Protein AF-A0A836W6U6-F1 (afdb_monomer_lite)

Structure (mmCIF, N/CA/C/O backbone):
data_AF-A0A836W6U6-F1
#
_entry.id   AF-A0A836W6U6-F1
#
loop_
_atom_site.group_PDB
_atom_site.id
_atom_site.type_symbol
_atom_site.label_atom_id
_atom_site.label_alt_id
_atom_site.label_comp_id
_atom_site.label_asym_id
_atom_site.label_entity_id
_atom_site.label_seq_id
_atom_site.pdbx_PDB_ins_code
_atom_site.Cartn_x
_atom_site.Cartn_y
_atom_site.Cartn_z
_atom_site.occupancy
_atom_site.B_iso_or_equiv
_atom_site.auth_seq_id
_atom_site.auth_comp_id
_atom_site.auth_asym_id
_atom_site.auth_atom_id
_atom_site.pdbx_PDB_model_num
ATOM 1 N N . MET A 1 1 ? 6.857 -4.331 -10.963 1.00 86.25 1 MET A N 1
ATOM 2 C CA . MET A 1 1 ? 5.774 -4.452 -9.978 1.00 86.25 1 MET A CA 1
ATOM 3 C C . MET A 1 1 ? 5.001 -5.686 -10.351 1.00 86.25 1 MET A C 1
ATOM 5 O O . MET A 1 1 ? 4.477 -5.759 -11.457 1.00 86.25 1 MET A O 1
ATOM 9 N N . MET A 1 2 ? 4.955 -6.6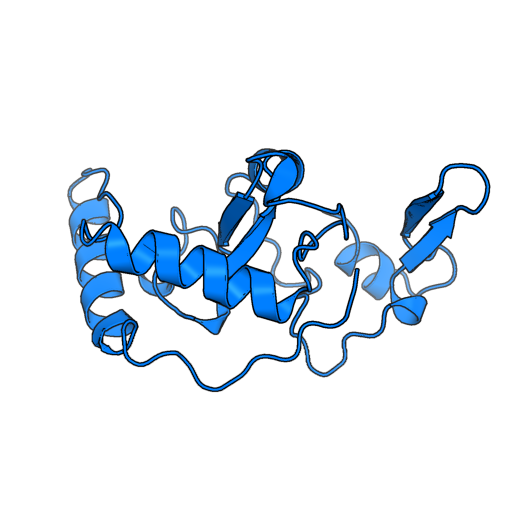65 -9.464 1.00 88.69 2 MET A N 1
ATOM 10 C 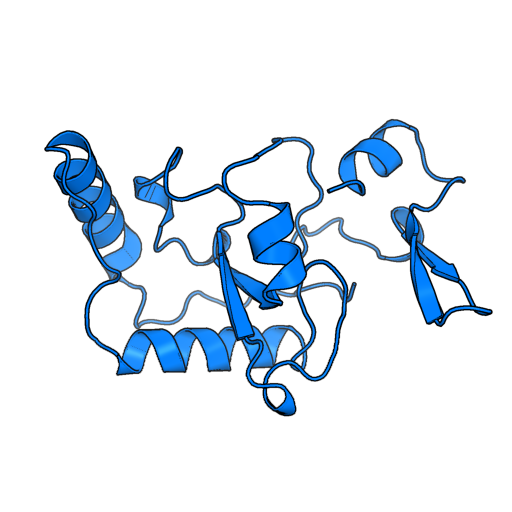CA . MET A 1 2 ? 4.103 -7.823 -9.690 1.00 88.69 2 MET A CA 1
ATOM 11 C C . MET A 1 2 ? 2.618 -7.462 -9.593 1.00 88.69 2 MET A C 1
ATOM 13 O O . MET A 1 2 ? 2.218 -6.567 -8.844 1.00 88.69 2 MET A O 1
ATOM 17 N N . LYS A 1 3 ? 1.788 -8.204 -10.327 1.00 90.00 3 LYS A N 1
ATOM 18 C CA . LYS A 1 3 ? 0.333 -8.118 -10.206 1.00 90.00 3 LYS A CA 1
ATOM 19 C C . LYS A 1 3 ? -0.108 -8.646 -8.841 1.00 90.00 3 LYS A C 1
ATOM 21 O O . LYS A 1 3 ? 0.175 -9.795 -8.506 1.00 90.00 3 LYS A O 1
ATOM 26 N N . LEU A 1 4 ? -0.845 -7.841 -8.076 1.00 92.81 4 LEU A N 1
ATOM 27 C CA . LEU A 1 4 ? -1.358 -8.241 -6.765 1.00 92.81 4 LEU A CA 1
ATOM 28 C C . LEU A 1 4 ? -2.761 -8.839 -6.909 1.00 92.81 4 LEU A C 1
ATOM 30 O O . LEU A 1 4 ? -3.740 -8.123 -7.110 1.00 92.81 4 LEU A O 1
ATOM 34 N N . THR A 1 5 ? -2.884 -10.154 -6.735 1.00 91.94 5 THR A N 1
ATOM 35 C CA . THR A 1 5 ? -4.201 -10.807 -6.665 1.00 91.94 5 THR A CA 1
ATOM 36 C C . THR A 1 5 ? -4.717 -10.778 -5.234 1.00 91.94 5 THR A C 1
ATOM 38 O O . THR A 1 5 ? -4.090 -11.313 -4.319 1.00 91.94 5 THR A O 1
ATOM 41 N N . ARG A 1 6 ? -5.863 -10.128 -5.015 1.00 93.19 6 ARG A N 1
ATOM 42 C CA . ARG A 1 6 ? -6.373 -9.898 -3.662 1.00 93.19 6 ARG A CA 1
ATOM 43 C C . ARG A 1 6 ? -7.349 -11.002 -3.228 1.00 93.19 6 ARG A C 1
ATOM 45 O O . ARG A 1 6 ? -8.378 -11.178 -3.875 1.00 93.19 6 ARG A O 1
ATOM 52 N N . PRO A 1 7 ? -7.098 -11.700 -2.105 1.00 95.00 7 PRO A N 1
ATOM 53 C CA . PRO A 1 7 ? -8.039 -12.674 -1.567 1.00 95.00 7 PRO A CA 1
ATOM 54 C C . PRO A 1 7 ? -9.186 -11.988 -0.816 1.00 95.00 7 PRO A C 1
ATOM 56 O O . PRO A 1 7 ? -9.181 -10.769 -0.577 1.00 95.00 7 PRO A O 1
ATOM 59 N N . LYS A 1 8 ? -10.144 -12.804 -0.356 1.00 95.94 8 LYS A N 1
ATOM 60 C CA . LYS A 1 8 ? -11.182 -12.367 0.583 1.00 95.94 8 LYS A CA 1
ATOM 61 C C . LYS A 1 8 ? -10.536 -11.656 1.774 1.00 95.94 8 LYS A C 1
ATOM 63 O O . LYS A 1 8 ? -9.512 -12.083 2.304 1.00 95.94 8 LYS A O 1
ATOM 68 N N . ARG A 1 9 ? -11.161 -10.556 2.197 1.00 95.25 9 ARG A N 1
ATOM 69 C CA . ARG A 1 9 ? -10.727 -9.783 3.361 1.00 95.25 9 ARG A CA 1
ATOM 70 C C . ARG A 1 9 ? -10.566 -10.701 4.589 1.00 95.25 9 ARG A C 1
ATOM 72 O O . ARG A 1 9 ? -11.517 -11.416 4.908 1.00 95.25 9 ARG A O 1
ATOM 79 N N . PRO A 1 10 ? -9.450 -10.608 5.331 1.00 94.00 10 PRO A N 1
ATOM 80 C CA . PRO A 1 10 ? -9.275 -11.340 6.583 1.00 94.00 10 PRO A CA 1
ATOM 81 C C . PRO A 1 10 ? -10.327 -10.978 7.643 1.00 94.00 10 PRO A C 1
ATOM 83 O O . PRO A 1 10 ? -10.689 -9.804 7.791 1.00 94.00 10 PRO A O 1
ATOM 86 N N . GLY A 1 11 ? -10.779 -11.965 8.425 1.00 93.06 11 GLY A N 1
ATOM 87 C CA . GLY A 1 11 ? -11.824 -11.785 9.448 1.00 93.06 11 GLY A CA 1
ATOM 88 C C . GLY A 1 11 ? -11.451 -10.784 10.549 1.00 93.06 11 GLY A C 1
ATOM 89 O O . GLY A 1 11 ? -12.285 -10.026 11.031 1.00 93.06 11 GLY A O 1
ATOM 90 N N . TYR A 1 12 ? -10.162 -10.635 10.872 1.00 90.88 12 TYR A N 1
ATOM 91 C CA . TYR A 1 12 ? -9.730 -9.623 11.846 1.00 90.88 12 TYR A CA 1
ATOM 92 C C . TYR A 1 12 ? -9.956 -8.170 11.377 1.00 90.88 12 TYR A C 1
ATOM 94 O O . TYR A 1 12 ? -9.796 -7.250 12.177 1.00 90.88 12 TYR A O 1
ATOM 102 N N . LEU A 1 13 ? -10.342 -7.951 10.113 1.00 92.19 13 LEU A N 1
ATOM 103 C CA . LEU A 1 13 ? -10.800 -6.667 9.578 1.00 92.19 13 LEU A CA 1
ATOM 104 C C . LEU A 1 13 ? -12.335 -6.565 9.473 1.00 92.19 13 LEU A C 1
ATOM 106 O O . LEU A 1 13 ? -12.817 -5.654 8.810 1.00 92.19 13 LEU A O 1
ATOM 110 N N . ASP A 1 14 ? -13.132 -7.450 10.089 1.00 92.94 14 ASP A N 1
ATOM 111 C CA . ASP A 1 14 ? -14.608 -7.443 9.958 1.00 92.94 14 ASP A CA 1
ATOM 112 C C . ASP A 1 14 ? -15.236 -6.120 10.403 1.00 92.94 14 ASP A C 1
ATOM 114 O O . ASP A 1 14 ? -16.140 -5.589 9.758 1.00 92.94 14 ASP A O 1
ATOM 118 N N . ASN A 1 15 ? -14.662 -5.509 11.437 1.00 92.88 15 ASN A N 1
ATOM 119 C CA . ASN A 1 15 ? -15.121 -4.241 11.992 1.00 92.88 15 ASN A CA 1
ATOM 120 C C . ASN A 1 15 ? -14.589 -3.000 11.251 1.00 92.88 15 ASN A C 1
ATOM 122 O O . ASN A 1 15 ? -14.752 -1.884 11.747 1.00 92.88 15 ASN A O 1
ATOM 126 N N . TYR A 1 16 ? -13.984 -3.147 10.064 1.00 93.25 16 TYR A N 1
ATOM 127 C CA . TYR A 1 16 ? -13.343 -2.038 9.344 1.00 93.25 16 TYR A CA 1
ATOM 128 C C . TYR A 1 16 ? -14.249 -0.814 9.147 1.00 93.25 16 TYR A C 1
ATOM 130 O O . TYR A 1 16 ? -13.775 0.317 9.249 1.00 93.25 16 TYR A O 1
ATOM 138 N N . LYS A 1 17 ? -15.554 -1.017 8.898 1.00 95.44 17 LYS A N 1
ATOM 139 C CA . LYS A 1 17 ? -16.523 0.082 8.736 1.00 95.44 17 LYS A CA 1
ATOM 140 C C . LYS A 1 17 ? -16.690 0.877 10.031 1.00 95.44 17 LYS A C 1
ATOM 142 O O . LYS A 1 17 ? -16.695 2.104 9.992 1.00 95.44 17 LYS A O 1
ATOM 147 N N . LYS A 1 18 ? -16.819 0.182 11.168 1.00 94.62 18 LYS A N 1
ATOM 148 C CA . LYS A 1 18 ? -16.952 0.801 12.493 1.00 94.62 18 LYS A CA 1
ATOM 149 C C . LYS A 1 18 ? -15.677 1.565 12.848 1.00 94.62 18 LYS A C 1
ATOM 151 O O . LYS A 1 18 ? -15.746 2.762 13.100 1.00 94.62 18 LYS A O 1
ATOM 156 N N . TRP A 1 19 ? -14.518 0.917 12.744 1.00 93.25 19 TRP A N 1
ATOM 157 C CA . TRP A 1 19 ? -13.231 1.550 13.041 1.00 93.25 19 TRP A CA 1
ATOM 158 C C . TRP A 1 19 ? -12.919 2.734 12.122 1.00 93.25 19 TRP A C 1
ATOM 160 O O . TRP A 1 19 ? -12.343 3.721 12.569 1.00 93.25 19 TRP A O 1
ATOM 170 N N . GLY A 1 20 ? -13.317 2.672 10.847 1.00 94.19 20 GLY A N 1
ATOM 171 C CA . GLY A 1 20 ? -13.193 3.795 9.917 1.00 94.19 20 GLY A CA 1
ATOM 172 C C . GLY A 1 20 ? -14.040 5.008 10.320 1.00 94.19 20 GLY A C 1
ATOM 173 O O . GLY A 1 20 ? -13.570 6.138 10.193 1.00 94.19 20 GLY A O 1
ATOM 174 N N . ARG A 1 21 ? -15.261 4.794 10.835 1.00 95.62 21 ARG A N 1
ATOM 175 C CA . ARG A 1 21 ? -16.111 5.874 11.370 1.00 95.62 21 ARG A CA 1
ATOM 176 C C . ARG A 1 21 ? -15.518 6.488 12.634 1.00 95.62 21 ARG A C 1
ATOM 178 O O . ARG A 1 21 ? -15.304 7.692 12.652 1.00 95.62 21 ARG A O 1
ATOM 185 N N . GLU A 1 22 ? -15.124 5.665 13.602 1.00 93.75 22 GLU A N 1
ATOM 186 C CA . GLU A 1 22 ? -14.477 6.134 14.838 1.00 93.75 22 GLU A CA 1
ATOM 187 C C . GLU A 1 22 ? -13.177 6.907 14.549 1.00 93.75 22 GLU A C 1
ATOM 189 O O . GLU A 1 22 ? -12.867 7.906 15.196 1.00 93.75 22 GLU A O 1
ATOM 194 N N . TYR A 1 23 ? -12.395 6.455 13.559 1.00 93.25 23 TYR A N 1
ATOM 195 C CA . TYR A 1 23 ? -11.190 7.159 13.117 1.00 93.25 23 TYR A CA 1
ATOM 196 C C . TYR A 1 23 ? -11.527 8.530 12.526 1.00 93.25 23 TYR A C 1
ATOM 198 O O . TYR A 1 23 ? -10.853 9.515 12.821 1.00 93.25 23 TYR A O 1
ATOM 206 N N . HIS A 1 24 ? -12.573 8.603 11.703 1.00 95.19 24 HIS A N 1
ATOM 207 C CA . HIS A 1 24 ? -13.056 9.857 11.137 1.00 95.19 24 HIS A CA 1
ATOM 208 C C . HIS A 1 24 ? -13.568 10.821 12.213 1.00 95.19 24 HIS A C 1
ATOM 210 O O . HIS A 1 24 ? -13.147 11.970 12.219 1.00 95.19 24 HIS A O 1
ATOM 216 N N . GLU A 1 25 ? -14.397 10.363 13.148 1.00 95.69 25 GLU A N 1
ATOM 217 C CA . GLU A 1 25 ? -14.939 11.181 14.244 1.00 95.69 25 GLU A CA 1
ATOM 218 C C . GLU A 1 25 ? -13.826 11.771 15.116 1.00 95.69 25 GLU A C 1
ATOM 220 O O . GLU A 1 25 ? -13.792 12.975 15.353 1.00 95.69 25 GLU A O 1
ATOM 225 N N . LYS A 1 26 ? -12.840 10.954 15.507 1.00 93.75 26 LYS A N 1
ATOM 226 C CA . LYS A 1 26 ? -11.668 11.432 16.258 1.00 93.75 26 LYS A CA 1
ATOM 227 C C . LYS A 1 26 ? -10.885 12.492 15.484 1.00 93.75 26 LYS A C 1
ATOM 229 O O . LYS A 1 26 ? -10.435 13.466 16.075 1.00 93.75 26 LYS A O 1
ATOM 234 N N . ARG A 1 27 ? -10.734 12.332 14.165 1.00 92.56 27 ARG A N 1
ATOM 235 C CA . ARG A 1 27 ? -10.086 13.341 13.308 1.00 92.56 27 ARG A CA 1
ATOM 236 C C . ARG A 1 27 ? -10.876 14.649 13.260 1.00 92.56 27 ARG A C 1
ATOM 238 O O . ARG A 1 27 ? -10.249 15.700 13.279 1.00 92.56 27 ARG A O 1
ATOM 245 N N . GLN A 1 28 ? -12.210 14.589 13.231 1.00 94.00 28 GLN A N 1
ATOM 246 C CA . GLN A 1 28 ? -13.061 15.787 13.280 1.00 94.00 28 GLN A CA 1
ATOM 247 C C . GLN A 1 28 ? -12.937 16.539 14.609 1.00 94.00 28 GLN A C 1
ATOM 249 O O . GLN A 1 28 ? -13.050 17.755 14.642 1.00 94.00 28 GLN A O 1
ATOM 254 N N . GLN A 1 29 ? -12.619 15.832 15.692 1.00 94.69 29 GLN A N 1
ATOM 255 C CA . GLN A 1 29 ? -12.327 16.421 17.003 1.00 94.69 29 GLN A CA 1
ATOM 256 C C . GLN A 1 29 ? -10.884 16.957 17.124 1.00 94.69 29 GLN A C 1
ATOM 258 O O . GLN A 1 29 ? -10.422 17.240 18.224 1.00 94.69 29 GLN A O 1
ATOM 263 N N . GLY A 1 30 ? -10.118 17.024 16.028 1.00 91.88 30 GLY A N 1
ATOM 264 C CA . GLY A 1 30 ? -8.710 17.444 16.045 1.00 91.88 30 GLY A CA 1
ATOM 265 C C . GLY A 1 30 ? -7.739 16.407 16.626 1.00 91.88 30 GLY A C 1
ATOM 266 O O . GLY A 1 30 ? -6.536 16.660 16.719 1.00 91.88 30 GLY A O 1
ATOM 267 N N . LEU A 1 31 ? -8.216 15.211 16.986 1.00 90.81 31 LEU A N 1
ATOM 268 C CA . LEU A 1 31 ? -7.366 14.156 17.527 1.00 90.81 31 LEU A CA 1
ATOM 269 C C . LEU A 1 31 ? -6.565 13.471 16.410 1.00 90.81 31 LEU A C 1
ATOM 271 O O . LEU A 1 31 ? -6.979 13.380 15.250 1.00 90.81 31 LEU A O 1
ATOM 275 N N . LYS A 1 32 ? -5.417 12.897 16.785 1.00 85.75 32 LYS A N 1
ATOM 276 C CA . LYS A 1 32 ? -4.599 12.027 15.926 1.00 85.75 32 LYS A CA 1
ATOM 277 C C . LYS A 1 32 ? -4.811 10.559 16.323 1.00 85.75 32 LYS A C 1
ATOM 279 O O . LYS A 1 32 ? -3.999 10.011 17.075 1.00 85.75 32 LYS A O 1
ATOM 284 N N . PRO A 1 33 ? -5.901 9.903 15.874 1.00 84.19 33 PRO A N 1
ATOM 285 C CA . PRO A 1 33 ? -6.165 8.519 16.233 1.00 84.19 33 PRO A CA 1
ATOM 286 C C . PRO A 1 33 ? -5.029 7.608 15.766 1.00 84.19 33 PRO A C 1
ATOM 288 O O . PRO A 1 33 ? -4.638 7.595 14.596 1.00 84.19 33 PRO A O 1
ATOM 291 N N . LYS A 1 34 ? -4.503 6.825 16.709 1.00 79.69 34 LYS A N 1
ATOM 292 C CA . LYS A 1 34 ? -3.591 5.720 16.412 1.00 79.69 34 LYS A CA 1
ATOM 293 C C . LYS A 1 34 ? -4.382 4.572 15.783 1.00 79.69 34 LYS A C 1
ATOM 295 O O . LYS A 1 34 ? -5.593 4.460 15.984 1.00 79.69 34 LYS A O 1
ATOM 300 N N . TRP A 1 35 ? -3.687 3.712 15.041 1.00 73.81 35 TRP A N 1
ATOM 301 C CA . TRP A 1 35 ? -4.271 2.450 14.594 1.00 73.81 35 TRP A CA 1
ATOM 302 C C . TRP A 1 35 ? -4.805 1.669 15.796 1.00 73.81 35 TRP A C 1
ATOM 304 O O . TRP A 1 35 ? -4.239 1.755 16.890 1.00 73.81 35 TRP A O 1
ATOM 314 N N . HIS A 1 36 ? -5.892 0.926 15.605 1.00 66.38 36 HIS A N 1
ATOM 315 C CA . HIS A 1 36 ? -6.507 0.149 16.674 1.00 66.38 36 HIS A CA 1
ATOM 316 C C . HIS A 1 36 ? -5.450 -0.749 17.352 1.00 66.38 36 HIS A C 1
ATOM 318 O O . HIS A 1 36 ? -4.847 -1.605 16.706 1.00 66.38 36 HIS A O 1
ATOM 324 N N . LYS A 1 37 ? -5.198 -0.519 18.653 1.00 54.66 37 LYS A N 1
ATOM 325 C CA . LYS A 1 37 ? -4.002 -0.937 19.425 1.00 54.66 37 LYS A CA 1
ATOM 326 C C . LYS A 1 37 ? -3.784 -2.450 19.587 1.00 54.66 37 LYS A C 1
ATOM 328 O O . LYS A 1 37 ? -2.912 -2.863 20.347 1.00 54.66 37 LYS A O 1
ATOM 333 N N . LYS A 1 38 ? -4.539 -3.308 18.899 1.00 59.22 38 LYS A N 1
ATOM 334 C CA . LYS A 1 38 ? -4.244 -4.743 18.896 1.00 59.22 38 LYS A CA 1
ATOM 335 C C . LYS A 1 38 ? -3.016 -4.958 18.009 1.00 59.22 38 LYS A C 1
ATOM 337 O O . LYS A 1 38 ? -3.156 -5.259 16.832 1.00 59.22 38 LYS A O 1
ATOM 342 N N . ILE A 1 39 ? -1.822 -4.794 18.587 1.00 53.72 39 ILE A N 1
ATOM 343 C CA . ILE A 1 39 ? -0.501 -4.977 17.948 1.00 53.72 39 ILE A CA 1
ATOM 344 C C . ILE A 1 39 ? -0.462 -6.267 17.111 1.00 53.72 39 ILE A C 1
ATOM 346 O O . ILE A 1 39 ? 0.028 -6.267 15.986 1.00 53.72 39 ILE A O 1
ATOM 350 N N . ARG A 1 40 ? -1.109 -7.336 17.601 1.00 63.66 40 ARG A N 1
ATOM 351 C CA . ARG A 1 40 ? -1.281 -8.605 16.876 1.00 63.66 40 ARG A CA 1
ATOM 352 C C . ARG A 1 40 ? -1.929 -8.453 15.493 1.00 63.66 40 ARG A C 1
ATOM 354 O O . ARG A 1 40 ? -1.506 -9.133 14.572 1.00 63.66 40 ARG A O 1
ATOM 361 N N . GLN A 1 41 ? -2.915 -7.572 15.324 1.00 77.88 41 GLN A N 1
ATOM 362 C CA . GLN A 1 41 ? -3.599 -7.355 14.042 1.00 77.88 41 GLN A CA 1
ATOM 363 C C . GLN A 1 41 ? -2.736 -6.573 13.048 1.00 77.88 41 GLN A C 1
ATOM 365 O O . GLN A 1 41 ? -2.833 -6.821 11.853 1.00 77.88 41 GLN A O 1
ATOM 370 N N . TRP A 1 42 ? -1.891 -5.651 13.521 1.00 82.25 42 TRP A N 1
ATOM 371 C CA . TRP A 1 42 ? -0.992 -4.884 12.653 1.00 82.25 42 TRP A CA 1
ATOM 372 C C . TRP A 1 42 ? 0.144 -5.747 12.105 1.00 82.25 42 TRP A C 1
ATOM 374 O O . TRP A 1 42 ? 0.388 -5.761 10.901 1.00 82.25 42 TRP A O 1
ATOM 384 N N . GLU A 1 43 ? 0.790 -6.527 12.971 1.00 86.62 43 GLU A N 1
ATOM 385 C CA . GLU A 1 43 ? 1.822 -7.474 12.542 1.00 86.62 43 GLU A CA 1
ATOM 386 C C . GLU A 1 43 ? 1.238 -8.580 11.659 1.00 86.62 43 GLU A C 1
ATOM 388 O O . GLU A 1 43 ? 1.834 -8.941 10.646 1.00 86.62 43 GLU A O 1
ATOM 393 N N . GLN A 1 44 ? 0.035 -9.072 11.981 1.00 90.19 44 GLN A N 1
ATOM 394 C CA . GLN A 1 44 ? -0.670 -10.017 11.119 1.00 90.19 44 GLN A CA 1
ATOM 395 C C . GLN A 1 44 ? -0.990 -9.411 9.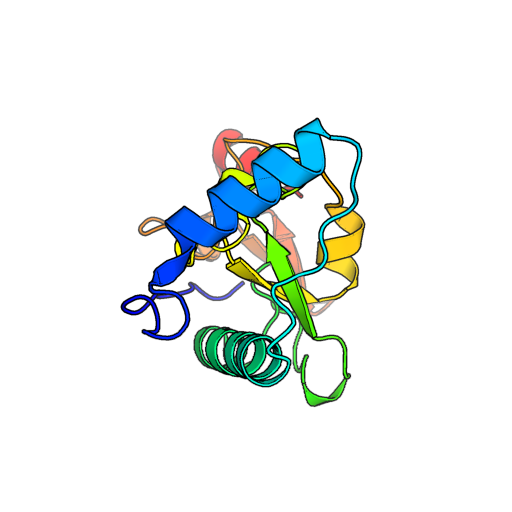748 1.00 90.19 44 GLN A C 1
ATOM 397 O O . GLN A 1 44 ? -0.727 -10.048 8.736 1.00 90.19 44 GLN A O 1
ATOM 402 N N . LEU A 1 45 ? -1.473 -8.164 9.705 1.00 92.06 45 LEU A N 1
ATOM 403 C CA . LEU A 1 45 ? -1.740 -7.449 8.460 1.00 92.06 45 LEU A CA 1
ATOM 404 C C . LEU A 1 45 ? -0.486 -7.308 7.596 1.00 92.06 45 LEU A C 1
ATOM 406 O O . LEU A 1 45 ? -0.559 -7.580 6.402 1.00 92.06 45 LEU A O 1
ATOM 410 N N . LYS A 1 46 ? 0.654 -6.915 8.178 1.00 92.00 46 LYS A N 1
ATOM 411 C CA . LYS A 1 46 ? 1.924 -6.838 7.441 1.00 92.00 46 LYS A CA 1
ATOM 412 C C . LYS A 1 46 ? 2.325 -8.196 6.874 1.00 92.00 46 LYS A C 1
ATOM 414 O O . LYS A 1 46 ? 2.646 -8.273 5.695 1.00 92.00 46 LYS A O 1
ATOM 419 N N . ARG A 1 47 ? 2.251 -9.264 7.677 1.00 92.00 47 ARG A N 1
ATOM 420 C CA . ARG A 1 47 ? 2.555 -10.632 7.221 1.00 92.00 47 ARG A CA 1
ATOM 421 C C . ARG A 1 47 ? 1.637 -11.084 6.092 1.00 92.00 47 ARG A C 1
ATOM 423 O O . ARG A 1 47 ? 2.118 -11.652 5.118 1.00 92.00 47 ARG A O 1
ATOM 430 N N . ASP A 1 48 ? 0.338 -10.831 6.209 1.00 94.12 48 ASP A N 1
ATOM 431 C CA . ASP A 1 48 ? -0.627 -11.238 5.191 1.00 94.12 48 ASP A CA 1
ATOM 432 C C . ASP A 1 48 ? -0.419 -10.450 3.897 1.00 94.12 48 ASP A C 1
ATOM 434 O O . ASP A 1 48 ? -0.369 -11.058 2.835 1.00 94.12 48 ASP A O 1
ATOM 438 N N . LEU A 1 49 ? -0.190 -9.133 3.971 1.00 95.19 49 LEU A N 1
ATOM 439 C CA . LEU A 1 49 ? 0.166 -8.318 2.804 1.00 95.19 49 LEU A CA 1
ATOM 440 C C . LEU A 1 49 ? 1.496 -8.759 2.170 1.00 95.19 49 LEU A C 1
ATOM 442 O O . LEU A 1 49 ? 1.576 -8.828 0.949 1.00 95.19 49 LEU A O 1
ATOM 446 N N . ALA A 1 50 ? 2.503 -9.107 2.977 1.00 94.56 50 ALA A N 1
ATOM 447 C CA . ALA A 1 50 ? 3.784 -9.618 2.492 1.00 94.56 50 ALA A CA 1
ATOM 448 C C . ALA A 1 50 ? 3.650 -10.941 1.742 1.00 94.56 50 ALA A C 1
ATOM 450 O O . ALA A 1 50 ? 4.288 -11.123 0.712 1.00 94.56 50 ALA A O 1
ATOM 451 N N . LYS A 1 51 ? 2.769 -11.842 2.185 1.00 94.12 51 LYS A N 1
ATOM 452 C CA . LYS A 1 51 ? 2.477 -13.072 1.437 1.00 94.12 51 LYS A CA 1
ATOM 453 C C . LYS A 1 51 ? 1.871 -12.788 0.061 1.00 94.12 51 LYS A C 1
ATOM 455 O O . LYS A 1 51 ? 2.190 -13.502 -0.880 1.00 94.12 51 LYS A O 1
ATOM 460 N N . LEU A 1 52 ? 1.033 -11.752 -0.070 1.00 94.12 52 LEU A N 1
ATOM 461 C CA . LEU A 1 52 ? 0.400 -11.405 -1.353 1.00 94.12 52 LEU A CA 1
ATOM 462 C C . LEU A 1 52 ? 1.387 -10.906 -2.402 1.00 94.12 52 LEU A C 1
ATOM 464 O O . LEU A 1 52 ? 1.109 -11.027 -3.591 1.00 94.12 52 LEU A O 1
ATOM 468 N N . THR A 1 53 ? 2.495 -10.315 -1.967 1.00 94.25 53 THR A N 1
ATOM 469 C CA . THR A 1 53 ? 3.494 -9.721 -2.856 1.00 94.25 53 THR A CA 1
ATOM 470 C C . THR A 1 53 ? 4.829 -10.453 -2.809 1.00 94.25 53 THR A C 1
ATOM 472 O O . THR A 1 53 ? 5.835 -9.905 -3.244 1.00 94.25 53 THR A O 1
ATOM 475 N N . LEU A 1 54 ? 4.882 -11.664 -2.239 1.00 94.25 54 LEU A N 1
ATOM 476 C CA . LEU A 1 54 ? 6.135 -12.402 -2.021 1.00 94.25 54 LEU A CA 1
ATOM 477 C C . LEU A 1 54 ? 7.220 -11.511 -1.382 1.00 94.25 54 LEU A C 1
ATOM 479 O O . LEU A 1 54 ? 8.367 -11.498 -1.813 1.00 94.25 54 LEU A O 1
ATOM 483 N N . ASP A 1 55 ? 6.824 -10.695 -0.403 1.00 94.25 55 ASP A N 1
ATOM 484 C CA . ASP A 1 55 ? 7.646 -9.699 0.294 1.00 94.25 55 ASP A CA 1
ATOM 485 C C . ASP A 1 55 ? 8.228 -8.564 -0.583 1.00 94.25 55 ASP A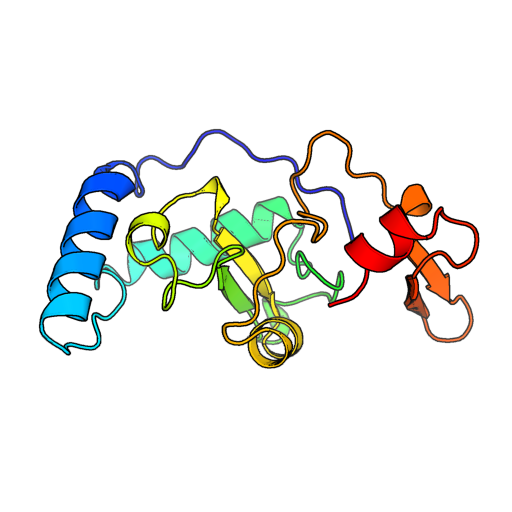 C 1
ATOM 487 O O . ASP A 1 55 ? 9.161 -7.863 -0.186 1.00 94.25 55 ASP A O 1
ATOM 491 N N . HIS A 1 56 ? 7.667 -8.339 -1.772 1.00 94.44 56 HIS A N 1
ATOM 492 C CA . HIS A 1 56 ? 7.995 -7.197 -2.622 1.00 94.44 56 HIS A CA 1
ATOM 493 C C . HIS A 1 56 ? 7.137 -5.982 -2.255 1.00 94.44 56 HIS A C 1
ATOM 495 O O . HIS A 1 56 ? 5.968 -6.095 -1.871 1.00 94.44 56 HIS A O 1
ATOM 501 N N . CYS A 1 57 ? 7.692 -4.783 -2.413 1.00 94.75 57 CYS A N 1
ATOM 502 C CA . CYS A 1 57 ? 6.914 -3.549 -2.355 1.00 94.75 57 CYS A CA 1
ATOM 503 C C . CYS A 1 57 ? 5.847 -3.537 -3.457 1.00 94.75 57 CYS A C 1
ATOM 505 O O . CYS A 1 57 ? 6.185 -3.640 -4.635 1.00 94.75 57 CYS A O 1
ATOM 507 N N . SER A 1 58 ? 4.586 -3.274 -3.102 1.00 94.88 58 SER A N 1
ATOM 508 C CA . SER A 1 58 ? 3.478 -3.223 -4.073 1.00 94.88 58 SER A CA 1
ATOM 509 C C . SER A 1 58 ? 3.621 -2.102 -5.113 1.00 94.88 58 SER A C 1
ATOM 511 O O . SER A 1 58 ? 2.850 -2.082 -6.062 1.00 94.88 58 SER A O 1
ATOM 513 N N . PHE A 1 59 ? 4.539 -1.144 -4.909 1.00 92.69 59 PHE A N 1
ATOM 514 C CA . PHE A 1 59 ? 4.670 0.076 -5.722 1.00 92.69 59 PHE A CA 1
ATOM 515 C C . PHE A 1 59 ? 5.986 0.206 -6.495 1.00 92.69 59 PHE A C 1
ATOM 517 O O . PHE A 1 59 ? 6.056 0.970 -7.450 1.00 92.69 59 PHE A O 1
ATOM 524 N N . CYS A 1 60 ? 7.041 -0.496 -6.086 1.00 91.38 60 CYS A N 1
ATOM 525 C CA . CYS A 1 60 ? 8.337 -0.430 -6.769 1.00 91.38 60 CYS A CA 1
ATOM 526 C C . CYS A 1 60 ? 9.017 -1.788 -6.909 1.00 91.38 60 CYS A C 1
ATOM 528 O O . CYS A 1 60 ? 10.157 -1.842 -7.354 1.00 91.38 60 CYS A O 1
ATOM 530 N N . ASP A 1 61 ? 8.361 -2.874 -6.485 1.00 92.31 61 ASP A N 1
ATOM 531 C CA . ASP A 1 61 ? 8.911 -4.235 -6.516 1.00 92.31 61 ASP A CA 1
ATOM 532 C C . ASP A 1 61 ? 10.214 -4.431 -5.719 1.00 92.31 61 ASP A C 1
ATOM 534 O O . ASP A 1 61 ? 10.847 -5.474 -5.811 1.00 92.31 61 ASP A O 1
ATOM 538 N N . SER A 1 62 ? 10.630 -3.461 -4.893 1.00 90.50 62 SER A N 1
ATOM 539 C CA . SER A 1 62 ? 11.794 -3.638 -4.017 1.00 90.50 62 SER A CA 1
ATOM 540 C C . SER A 1 62 ? 11.608 -4.839 -3.090 1.00 90.50 62 SER A C 1
ATOM 542 O O . SER A 1 62 ? 10.574 -4.951 -2.432 1.00 90.50 62 SER A O 1
ATOM 544 N N . TYR A 1 63 ? 12.645 -5.670 -2.995 1.00 90.88 63 TYR A N 1
ATOM 545 C CA . TYR A 1 63 ? 12.668 -6.926 -2.245 1.00 90.88 63 TYR A CA 1
ATOM 546 C C . TYR A 1 63 ? 14.066 -7.193 -1.637 1.00 90.88 63 TYR A C 1
ATOM 548 O O . TYR A 1 63 ? 15.065 -6.617 -2.097 1.00 90.88 63 TYR A O 1
ATOM 556 N N . PRO A 1 64 ? 14.181 -8.033 -0.590 1.00 86.75 64 PRO A N 1
ATOM 557 C CA . PRO A 1 64 ? 13.132 -8.370 0.382 1.00 86.75 64 PRO A CA 1
ATOM 558 C C . PRO A 1 64 ? 12.858 -7.193 1.324 1.00 86.75 64 PRO A C 1
ATOM 560 O O . PRO A 1 64 ? 13.783 -6.454 1.682 1.00 86.75 64 PRO A O 1
ATOM 563 N N . LEU A 1 65 ? 11.602 -6.997 1.732 1.00 88.69 65 LEU A N 1
ATOM 564 C CA . LEU A 1 65 ? 11.243 -5.958 2.700 1.00 88.69 65 LEU A CA 1
ATOM 565 C C . LEU A 1 65 ? 11.330 -6.447 4.152 1.00 88.69 65 LEU A C 1
ATOM 567 O O . LEU A 1 65 ? 11.789 -5.668 4.994 1.00 88.69 65 LEU A O 1
ATOM 571 N N . VAL A 1 66 ? 10.946 -7.700 4.451 1.00 81.19 66 VAL A N 1
ATOM 572 C CA . VAL A 1 66 ? 11.055 -8.311 5.795 1.00 81.19 66 VAL A CA 1
ATOM 573 C C . VAL A 1 66 ? 12.499 -8.238 6.272 1.00 81.19 66 VAL A C 1
ATOM 575 O O . VAL A 1 66 ? 12.766 -7.669 7.328 1.00 81.19 66 VAL A O 1
ATOM 578 N N . ALA A 1 67 ? 13.439 -8.777 5.489 1.00 75.06 67 ALA A N 1
ATOM 579 C CA . ALA A 1 67 ? 14.834 -8.903 5.917 1.00 75.06 67 ALA A CA 1
ATOM 580 C C . ALA A 1 67 ? 15.517 -7.544 6.139 1.00 75.06 67 ALA A C 1
ATOM 582 O O . ALA A 1 67 ? 16.464 -7.440 6.909 1.00 75.06 67 ALA A O 1
ATOM 583 N N . LYS A 1 68 ? 15.018 -6.487 5.486 1.00 76.06 68 LYS A N 1
ATOM 584 C CA . LYS A 1 68 ? 15.536 -5.122 5.638 1.00 76.06 68 LYS A CA 1
ATOM 585 C C . LYS A 1 68 ? 14.835 -4.343 6.756 1.00 76.06 68 LYS A C 1
ATOM 587 O O . LYS A 1 68 ? 15.210 -3.201 6.990 1.00 76.06 68 LYS A O 1
ATOM 592 N N . ASN A 1 69 ? 13.820 -4.922 7.408 1.00 77.62 69 ASN A N 1
ATOM 593 C CA . ASN A 1 69 ? 12.922 -4.249 8.351 1.00 77.62 69 ASN A CA 1
ATOM 594 C C . ASN A 1 69 ? 12.320 -2.942 7.785 1.00 77.62 69 ASN A C 1
ATOM 596 O O . ASN A 1 69 ? 12.148 -1.965 8.503 1.00 77.62 69 ASN A O 1
ATOM 600 N N . LYS A 1 70 ? 12.013 -2.914 6.477 1.00 82.94 70 LYS A N 1
ATOM 601 C CA . LYS A 1 70 ? 11.508 -1.722 5.752 1.00 82.94 70 LYS A CA 1
ATOM 602 C C . LYS A 1 70 ? 10.022 -1.818 5.400 1.00 82.94 70 LYS A C 1
ATOM 604 O O . LYS A 1 70 ? 9.546 -1.125 4.500 1.00 82.94 70 LYS A O 1
ATOM 609 N N . GLN A 1 71 ? 9.296 -2.725 6.051 1.00 89.56 71 GLN A N 1
ATOM 610 C CA . GLN A 1 71 ? 7.889 -2.982 5.767 1.00 89.56 71 GLN A CA 1
ATOM 611 C C . GLN A 1 71 ? 6.986 -1.926 6.394 1.00 89.56 71 GLN A C 1
ATOM 613 O O . GLN A 1 71 ? 6.883 -1.798 7.614 1.00 89.56 71 GLN A O 1
ATOM 618 N N . THR A 1 72 ? 6.233 -1.252 5.539 1.00 92.69 72 THR A N 1
ATOM 619 C CA . THR A 1 72 ? 5.156 -0.345 5.926 1.00 92.69 72 THR A CA 1
ATOM 620 C C . THR A 1 72 ? 3.839 -0.814 5.316 1.00 92.69 72 THR A C 1
ATOM 622 O O . THR A 1 72 ? 3.819 -1.590 4.356 1.00 92.69 72 THR A O 1
ATOM 625 N N . VAL A 1 73 ? 2.723 -0.357 5.882 1.00 93.75 73 VAL A N 1
ATOM 626 C CA . VAL A 1 73 ? 1.408 -0.504 5.250 1.00 93.75 73 VAL A CA 1
ATOM 627 C C . VAL A 1 73 ? 1.021 0.846 4.678 1.00 93.75 73 VAL A C 1
ATOM 629 O O . VAL A 1 73 ? 0.890 1.820 5.421 1.00 93.75 73 VAL A O 1
ATOM 632 N N . GLU A 1 74 ? 0.839 0.889 3.366 1.00 94.81 74 GLU A N 1
ATOM 633 C CA . GLU A 1 74 ? 0.441 2.086 2.642 1.00 94.81 74 GLU A CA 1
ATOM 634 C C . GLU A 1 74 ? -1.068 2.116 2.409 1.00 94.81 74 GLU A C 1
ATOM 636 O O . GLU A 1 74 ? -1.697 1.093 2.113 1.00 94.81 74 GLU A O 1
ATOM 641 N N . HIS A 1 75 ? -1.633 3.318 2.510 1.00 95.69 75 HIS A N 1
ATOM 642 C CA . HIS A 1 75 ? -3.020 3.598 2.182 1.00 95.69 75 HIS A CA 1
ATOM 643 C C . HIS A 1 75 ? -3.106 4.153 0.768 1.00 95.69 75 HIS A C 1
ATOM 645 O O . HIS A 1 75 ? -2.731 5.302 0.539 1.00 95.69 75 HIS A O 1
ATOM 651 N N . PHE A 1 76 ? -3.673 3.392 -0.172 1.00 95.81 76 PHE A N 1
ATOM 652 C CA . PHE A 1 76 ? -3.811 3.865 -1.556 1.00 95.81 76 PHE A CA 1
ATOM 653 C C . PHE A 1 76 ? -4.532 5.220 -1.623 1.00 95.81 76 PHE A C 1
ATOM 655 O O . PHE A 1 76 ? -4.022 6.174 -2.204 1.00 95.81 76 PHE A O 1
ATOM 662 N N . LYS A 1 77 ? -5.666 5.332 -0.926 1.00 96.31 77 LYS A N 1
ATOM 663 C CA . LYS A 1 77 ? -6.305 6.599 -0.563 1.00 96.31 77 LYS A CA 1
ATOM 664 C C . LYS A 1 77 ? -5.843 7.011 0.838 1.00 96.31 77 LYS A C 1
ATOM 666 O O . LYS A 1 77 ? -6.170 6.293 1.790 1.00 96.31 77 LYS A O 1
ATOM 671 N N . PRO A 1 78 ? -5.132 8.142 0.992 1.00 95.06 78 PRO A N 1
ATOM 672 C CA . PRO A 1 78 ? -4.477 8.530 2.236 1.00 95.06 78 PRO A CA 1
ATOM 673 C C . PRO A 1 78 ? -5.491 8.733 3.357 1.00 95.06 78 PRO A C 1
ATOM 675 O O . PRO A 1 78 ? -6.528 9.371 3.180 1.00 95.06 78 PRO A O 1
ATOM 678 N N . ARG A 1 79 ? -5.177 8.211 4.544 1.00 93.06 79 ARG A N 1
ATOM 679 C CA . ARG A 1 79 ? -6.058 8.269 5.723 1.00 93.06 79 ARG A CA 1
ATOM 680 C C . ARG A 1 79 ? -6.339 9.690 6.226 1.00 93.06 79 ARG A C 1
ATOM 682 O O . ARG A 1 79 ? -7.303 9.884 6.960 1.00 93.06 79 ARG A O 1
ATOM 689 N N . SER A 1 80 ? -5.507 10.670 5.871 1.00 92.62 80 SER A N 1
ATOM 690 C CA . SER A 1 80 ? -5.716 12.070 6.248 1.00 92.62 80 SER A CA 1
ATOM 691 C C . SER A 1 80 ? -6.896 12.701 5.506 1.00 92.62 80 SER A C 1
ATOM 693 O O . SER A 1 80 ? -7.666 13.426 6.133 1.00 92.62 80 SER A O 1
ATOM 695 N N . GLN A 1 81 ? -7.063 12.367 4.221 1.00 94.75 81 GLN A N 1
ATOM 696 C CA . GLN A 1 81 ? -8.153 12.831 3.353 1.00 94.75 81 GLN A CA 1
ATOM 697 C C . GLN A 1 81 ? -9.334 11.850 3.323 1.00 94.75 81 GLN A C 1
ATOM 699 O O . GLN A 1 81 ? -10.487 12.256 3.211 1.00 94.75 81 GLN A O 1
ATOM 704 N N . TYR A 1 82 ? -9.064 10.549 3.469 1.00 96.31 82 TYR A N 1
ATOM 705 C CA . TYR A 1 82 ? -10.057 9.473 3.415 1.00 96.31 82 TYR A CA 1
ATOM 706 C C . TYR A 1 82 ? -10.073 8.638 4.709 1.00 96.31 82 TYR A C 1
ATOM 708 O O . TYR A 1 82 ? -9.892 7.417 4.670 1.00 96.31 82 TYR A O 1
ATOM 716 N N . PRO A 1 83 ? -10.332 9.246 5.881 1.00 95.00 83 PRO A N 1
ATOM 717 C CA . PRO A 1 83 ? -10.236 8.573 7.182 1.00 95.00 83 PRO A CA 1
ATOM 718 C C . PRO A 1 83 ? -11.160 7.356 7.325 1.00 95.00 83 PRO A C 1
ATOM 720 O O . PRO A 1 83 ? -10.793 6.373 7.970 1.00 95.00 83 PRO A O 1
ATOM 723 N N . LYS A 1 84 ? -12.324 7.357 6.663 1.00 96.38 84 LYS A N 1
ATOM 724 C CA . LYS A 1 84 ? -13.250 6.209 6.650 1.00 96.38 84 LYS A CA 1
ATOM 725 C C . LYS A 1 84 ? -12.671 4.976 5.937 1.00 96.38 84 LYS A C 1
ATOM 727 O O . LYS A 1 84 ? -13.139 3.866 6.172 1.00 96.38 84 LYS A O 1
ATOM 732 N N . LEU A 1 85 ? -11.646 5.152 5.096 1.00 96.75 85 LEU A N 1
ATOM 733 C CA . LEU A 1 85 ? -10.981 4.076 4.352 1.00 96.75 85 LEU A CA 1
ATOM 734 C C . LEU A 1 85 ? -9.740 3.521 5.060 1.00 96.75 85 LEU A C 1
ATOM 736 O O . LEU A 1 85 ? -9.086 2.624 4.528 1.00 96.75 85 LEU A O 1
ATOM 740 N N . THR A 1 86 ? -9.428 4.016 6.261 1.00 94.12 86 THR A N 1
ATOM 741 C CA . THR A 1 86 ? -8.225 3.647 7.020 1.00 94.12 86 THR A CA 1
ATOM 742 C C . THR A 1 86 ? -8.085 2.138 7.195 1.00 94.12 86 THR A C 1
ATOM 744 O O . THR A 1 86 ? -6.990 1.624 7.045 1.00 94.12 86 THR A O 1
ATOM 747 N N . TYR A 1 87 ? -9.178 1.416 7.451 1.00 94.00 87 TYR A N 1
ATOM 748 C CA . TYR A 1 87 ? -9.156 -0.031 7.718 1.00 94.00 87 TYR A CA 1
ATOM 749 C C . TYR A 1 87 ? -9.678 -0.879 6.548 1.00 94.00 87 TYR A C 1
ATOM 751 O O . TYR A 1 87 ? -9.853 -2.090 6.683 1.00 94.00 87 TYR A O 1
ATOM 759 N N . VAL A 1 88 ? -9.978 -0.259 5.403 1.00 96.19 88 VAL A N 1
ATOM 760 C CA . VAL A 1 88 ? -10.552 -0.959 4.250 1.00 96.19 88 VAL A CA 1
ATOM 761 C C . VAL A 1 88 ? -9.479 -1.817 3.599 1.00 96.19 88 VAL A C 1
ATOM 763 O O . VAL A 1 88 ? -8.496 -1.292 3.098 1.00 96.19 88 VAL A O 1
ATOM 766 N N . TRP A 1 89 ? -9.703 -3.128 3.535 1.00 96.19 89 TRP A N 1
ATOM 767 C CA . TRP A 1 89 ? -8.751 -4.093 2.976 1.00 96.19 89 TRP A CA 1
ATOM 768 C C . TRP A 1 89 ? -8.198 -3.703 1.604 1.00 96.19 89 TRP A C 1
ATOM 770 O O . TRP A 1 89 ? -6.991 -3.632 1.426 1.00 96.19 89 TRP A O 1
ATOM 780 N N . HIS A 1 90 ? -9.078 -3.341 0.672 1.00 96.31 90 HIS A N 1
ATOM 781 C CA . HIS A 1 90 ? -8.722 -2.916 -0.687 1.00 96.31 90 HIS A CA 1
ATOM 782 C C . HIS A 1 90 ? -7.991 -1.565 -0.762 1.00 96.31 90 HIS A C 1
ATOM 784 O O . HIS A 1 90 ? -7.628 -1.132 -1.854 1.00 96.31 90 HIS A O 1
ATOM 790 N N . ASN A 1 91 ? -7.813 -0.887 0.374 1.00 97.00 91 ASN A N 1
ATOM 791 C CA . ASN A 1 91 ? -7.061 0.353 0.506 1.00 97.00 91 ASN A CA 1
ATOM 792 C C . ASN A 1 91 ? -5.669 0.134 1.126 1.00 97.00 91 ASN A C 1
ATOM 794 O O . ASN A 1 91 ? -4.932 1.103 1.252 1.00 97.00 91 ASN A O 1
ATOM 798 N N . LEU A 1 92 ? -5.320 -1.097 1.525 1.00 96.12 92 LEU A N 1
ATOM 799 C CA . LEU A 1 92 ? -4.086 -1.432 2.243 1.00 96.12 92 LEU A CA 1
ATOM 800 C C . LEU A 1 92 ? -3.146 -2.253 1.360 1.00 96.12 92 LEU A C 1
ATOM 802 O O . LEU A 1 92 ? -3.575 -3.225 0.726 1.00 96.12 92 LEU A O 1
ATOM 806 N N . PHE A 1 93 ? -1.875 -1.854 1.342 1.00 96.00 93 PHE A N 1
ATOM 807 C CA . PHE A 1 93 ? -0.817 -2.434 0.514 1.00 96.00 93 PHE A CA 1
ATOM 808 C C . PHE A 1 93 ? 0.488 -2.539 1.300 1.00 96.00 93 PHE A C 1
ATOM 810 O O . PHE A 1 93 ? 0.773 -1.678 2.133 1.00 96.00 93 PHE A O 1
ATOM 817 N N . LEU A 1 94 ? 1.297 -3.564 1.021 1.00 96.00 94 LEU A N 1
ATOM 818 C CA . LEU A 1 94 ? 2.674 -3.595 1.513 1.00 96.00 94 LEU A CA 1
ATOM 819 C C . LEU A 1 94 ? 3.496 -2.561 0.744 1.00 96.00 94 LEU A C 1
ATOM 821 O O . LEU A 1 94 ? 3.486 -2.564 -0.488 1.00 96.00 94 LEU A O 1
ATOM 825 N N . SER A 1 95 ? 4.227 -1.707 1.448 1.00 95.56 95 SER A N 1
ATOM 826 C CA . SER A 1 95 ? 5.103 -0.712 0.835 1.00 95.56 95 SER A CA 1
ATOM 827 C C . SER A 1 95 ? 6.453 -0.670 1.534 1.00 95.56 95 SER A C 1
ATOM 829 O O . SER A 1 95 ? 6.550 -0.922 2.736 1.00 95.56 95 SER A O 1
ATOM 831 N N . CYS A 1 96 ? 7.496 -0.295 0.799 1.00 94.19 96 CYS A N 1
ATOM 832 C CA . CYS A 1 96 ? 8.731 0.165 1.416 1.00 94.19 96 CYS A CA 1
ATOM 833 C C . CYS A 1 96 ? 8.558 1.594 1.960 1.00 94.19 96 CYS A C 1
ATOM 835 O O . CYS A 1 96 ? 7.679 2.344 1.514 1.00 94.19 96 CYS A O 1
ATOM 837 N N . GLU A 1 97 ? 9.422 1.983 2.894 1.00 93.06 97 GLU A N 1
ATOM 838 C CA . GLU A 1 97 ? 9.438 3.332 3.474 1.00 93.06 97 GLU A CA 1
ATOM 839 C C . GLU A 1 97 ? 9.649 4.427 2.423 1.00 93.06 97 GLU A C 1
ATOM 841 O O . GLU A 1 97 ? 9.016 5.475 2.499 1.00 93.06 97 GLU A O 1
ATOM 846 N N . THR A 1 98 ? 10.490 4.179 1.413 1.00 92.19 98 THR A N 1
ATOM 847 C CA . THR A 1 98 ? 10.764 5.143 0.338 1.00 92.19 98 THR A CA 1
ATOM 848 C C . THR A 1 98 ? 9.498 5.483 -0.443 1.00 92.19 98 THR A C 1
ATOM 850 O O . THR A 1 98 ? 9.181 6.659 -0.595 1.00 92.19 98 THR A O 1
ATOM 853 N N . CYS A 1 99 ? 8.731 4.478 -0.882 1.00 92.62 99 CYS A N 1
ATOM 854 C CA . CYS A 1 99 ? 7.475 4.700 -1.602 1.00 92.62 99 CYS A CA 1
ATOM 855 C C . CYS A 1 99 ? 6.404 5.338 -0.713 1.00 92.62 99 CYS A C 1
ATOM 857 O O . CYS A 1 99 ? 5.682 6.217 -1.176 1.00 92.62 99 CYS A O 1
ATOM 859 N N . GLN A 1 100 ? 6.309 4.931 0.555 1.00 93.12 100 GLN A N 1
ATOM 860 C CA . GLN A 1 100 ? 5.368 5.536 1.500 1.00 93.12 100 GLN A CA 1
ATOM 861 C C . GLN A 1 100 ? 5.692 7.020 1.738 1.00 93.12 100 GLN A C 1
ATOM 863 O O . GLN A 1 100 ? 4.807 7.874 1.669 1.00 93.12 100 GLN A O 1
ATOM 868 N N . LYS A 1 101 ? 6.970 7.346 1.967 1.00 92.62 101 LYS A N 1
ATOM 869 C CA . LYS A 1 101 ? 7.436 8.722 2.171 1.00 92.62 101 LYS A CA 1
ATOM 870 C C . LYS A 1 101 ? 7.258 9.576 0.917 1.00 92.62 101 LYS A C 1
ATOM 872 O O . LYS A 1 101 ? 6.798 10.705 1.041 1.00 92.62 101 LYS A O 1
ATOM 877 N N . ALA A 1 102 ? 7.578 9.038 -0.262 1.00 92.25 102 ALA A N 1
ATOM 878 C CA . ALA A 1 102 ? 7.383 9.727 -1.538 1.00 92.25 102 ALA A CA 1
ATOM 879 C C . ALA A 1 102 ? 5.905 10.077 -1.786 1.00 92.25 102 ALA A C 1
ATOM 881 O O . ALA A 1 102 ? 5.613 11.141 -2.320 1.00 92.25 102 ALA A O 1
ATOM 882 N N . LYS A 1 103 ? 4.965 9.232 -1.334 1.00 92.44 103 LYS A N 1
ATOM 883 C CA . LYS A 1 103 ? 3.528 9.540 -1.395 1.00 92.44 103 LYS A CA 1
ATOM 884 C C . LYS A 1 103 ? 3.080 10.627 -0.466 1.00 92.44 103 LYS A C 1
ATOM 886 O O . LYS A 1 103 ? 2.279 11.466 -0.868 1.00 92.44 103 LYS A O 1
ATOM 891 N N . GLY A 1 104 ? 3.444 10.490 0.805 1.00 92.56 104 GLY A N 1
ATOM 892 C CA . GLY A 1 104 ? 2.706 11.123 1.887 1.00 92.56 104 GLY A CA 1
ATOM 893 C C . GLY A 1 104 ? 1.188 11.046 1.664 1.00 92.56 104 GLY A C 1
ATOM 894 O O . GLY A 1 104 ? 0.597 9.973 1.476 1.00 92.56 104 GLY A O 1
ATOM 895 N N . ASP A 1 105 ? 0.575 12.225 1.622 1.00 94.12 105 ASP A N 1
ATOM 896 C CA . ASP A 1 105 ? -0.863 12.401 1.463 1.00 94.12 105 ASP A CA 1
ATOM 897 C C . ASP A 1 105 ? -1.294 12.714 0.020 1.00 94.12 105 ASP A C 1
ATOM 899 O O . ASP A 1 105 ? -2.464 13.000 -0.222 1.00 94.12 105 ASP A O 1
ATOM 903 N N . HIS A 1 106 ? -0.397 12.633 -0.963 1.00 92.94 106 HIS A N 1
ATOM 904 C CA . HIS A 1 106 ? -0.768 12.834 -2.361 1.00 92.94 106 HIS A CA 1
ATOM 905 C C . HIS A 1 106 ? -1.637 11.671 -2.870 1.00 92.94 106 HIS A C 1
ATOM 907 O O . HIS A 1 106 ? -1.357 10.490 -2.636 1.00 92.94 106 HIS A O 1
ATOM 913 N N . PHE A 1 107 ? -2.727 12.007 -3.566 1.00 92.44 107 PHE A N 1
ATOM 914 C CA . PHE A 1 107 ? -3.630 11.036 -4.176 1.00 92.44 107 PHE A CA 1
ATOM 915 C C . PHE A 1 107 ? -4.169 11.542 -5.511 1.00 92.44 107 PHE A C 1
ATOM 917 O O . PHE A 1 107 ? -4.808 12.590 -5.575 1.00 92.44 107 PHE A O 1
ATOM 924 N N . ASN A 1 108 ? -3.973 10.742 -6.557 1.00 90.19 108 ASN A N 1
ATOM 925 C CA . ASN A 1 108 ? -4.562 10.946 -7.873 1.00 90.19 108 ASN A CA 1
ATOM 926 C C . ASN A 1 108 ? -5.482 9.759 -8.193 1.00 90.19 108 ASN A C 1
ATOM 928 O O . ASN A 1 108 ? -5.075 8.605 -8.082 1.00 90.19 108 ASN A O 1
ATOM 932 N N . LYS A 1 109 ? -6.729 10.032 -8.596 1.00 89.56 109 LYS A N 1
ATOM 933 C CA . LYS A 1 109 ? -7.717 8.993 -8.936 1.00 89.56 109 LYS A CA 1
ATOM 934 C C . LYS A 1 109 ? -7.324 8.161 -10.159 1.00 89.56 109 LYS A C 1
ATOM 936 O O . LYS A 1 109 ? -7.736 7.010 -10.227 1.00 89.56 109 LYS A O 1
ATOM 941 N N . LYS A 1 110 ? -6.560 8.732 -11.097 1.00 91.12 110 LYS A N 1
ATOM 942 C CA . LYS A 1 110 ? -6.076 8.023 -12.291 1.00 91.12 110 LYS A CA 1
ATOM 943 C C . LYS A 1 110 ? -5.004 6.986 -11.947 1.00 91.12 110 LYS A C 1
ATOM 945 O O . LYS A 1 110 ? -4.822 6.016 -12.675 1.00 91.12 110 LYS A O 1
ATOM 950 N N . ARG A 1 111 ? -4.305 7.189 -10.830 1.00 90.12 111 ARG A N 1
ATOM 951 C CA . ARG A 1 111 ? -3.116 6.433 -10.455 1.00 90.12 111 ARG A CA 1
ATOM 952 C C . ARG A 1 111 ? -3.330 4.926 -10.533 1.00 90.12 111 ARG A C 1
ATOM 954 O O . ARG A 1 111 ? -4.332 4.400 -10.043 1.00 90.12 111 ARG A O 1
ATOM 961 N N . LEU A 1 112 ? -2.351 4.239 -11.113 1.00 92.75 112 LEU A N 1
ATOM 962 C CA . LEU A 1 112 ? -2.379 2.797 -11.257 1.00 92.75 112 LEU A CA 1
ATOM 963 C C . LEU A 1 112 ? -2.399 2.121 -9.885 1.00 92.75 112 LEU A C 1
ATOM 965 O O . LEU A 1 112 ? -1.597 2.422 -8.996 1.00 92.75 112 LEU A O 1
ATOM 969 N N . LYS A 1 113 ? -3.343 1.197 -9.717 1.00 93.75 113 LYS A N 1
ATOM 970 C CA . LYS A 1 113 ? -3.534 0.455 -8.477 1.00 93.75 113 LYS A CA 1
ATOM 971 C C . LYS A 1 113 ? -2.966 -0.965 -8.648 1.00 93.75 113 LYS A C 1
ATOM 973 O O . LYS A 1 113 ? -3.366 -1.632 -9.599 1.00 93.75 113 LYS A O 1
ATOM 978 N N . PRO A 1 114 ? -2.085 -1.456 -7.752 1.00 92.50 114 PRO A N 1
ATOM 979 C CA . PRO A 1 114 ? -1.400 -2.748 -7.939 1.00 92.50 114 PRO A CA 1
ATOM 980 C C . PRO A 1 114 ? -2.313 -3.982 -8.014 1.00 92.50 114 PRO A C 1
ATOM 982 O O . PRO A 1 114 ? -1.909 -5.028 -8.513 1.00 92.50 114 PRO A O 1
ATOM 985 N N . ASP A 1 115 ? -3.534 -3.874 -7.488 1.00 95.06 115 ASP A N 1
ATOM 986 C CA . ASP A 1 115 ? -4.549 -4.933 -7.470 1.00 95.06 115 ASP A CA 1
ATOM 987 C C . ASP A 1 115 ? -5.696 -4.686 -8.461 1.00 95.06 115 ASP A C 1
ATOM 989 O O . ASP A 1 115 ? -6.773 -5.266 -8.316 1.00 95.06 115 ASP A O 1
ATOM 993 N N . ALA A 1 116 ? -5.504 -3.780 -9.423 1.00 93.94 116 ALA A N 1
ATOM 994 C CA . ALA A 1 116 ? -6.468 -3.571 -10.491 1.00 93.94 116 ALA A CA 1
ATOM 995 C C . ALA A 1 116 ? -6.542 -4.819 -11.389 1.00 93.94 116 ALA A C 1
ATOM 997 O O . ALA A 1 116 ? -5.524 -5.454 -11.678 1.00 93.94 116 ALA A O 1
ATOM 998 N N . ILE A 1 117 ? -7.747 -5.187 -11.830 1.00 91.94 117 ILE A N 1
ATOM 999 C CA . ILE A 1 117 ? -7.969 -6.406 -12.629 1.00 91.94 117 ILE A CA 1
ATOM 1000 C C . ILE A 1 117 ? -7.214 -6.302 -13.957 1.00 91.94 117 ILE A C 1
ATOM 1002 O O . ILE A 1 117 ? -6.577 -7.262 -14.393 1.00 91.94 117 ILE A O 1
ATOM 1006 N N . GLU A 1 118 ? -7.233 -5.112 -14.548 1.00 90.88 118 GLU A N 1
ATOM 1007 C CA . GLU A 1 118 ? -6.578 -4.760 -15.802 1.00 90.88 118 GLU A CA 1
ATOM 1008 C C . GLU A 1 118 ? -5.070 -4.506 -15.670 1.00 90.88 118 GLU A C 1
ATOM 1010 O O . GLU A 1 118 ? -4.422 -4.193 -16.667 1.00 90.88 118 GLU A O 1
ATOM 1015 N N . TYR A 1 119 ? -4.500 -4.622 -14.464 1.00 93.44 119 TYR A N 1
ATOM 1016 C CA . TYR A 1 119 ? -3.067 -4.436 -14.266 1.00 93.44 119 TYR A CA 1
ATOM 1017 C C . TYR A 1 119 ? -2.269 -5.468 -15.075 1.00 93.44 119 TYR A C 1
ATOM 1019 O O . TYR A 1 119 ? -2.478 -6.681 -14.932 1.00 93.44 119 TYR A O 1
ATOM 1027 N N . ASP A 1 120 ? -1.325 -4.958 -15.864 1.00 93.88 120 ASP A N 1
ATOM 1028 C CA . ASP A 1 120 ? -0.316 -5.700 -16.616 1.00 93.88 120 ASP A CA 1
ATOM 1029 C C . ASP A 1 120 ? 1.021 -4.950 -16.537 1.00 93.88 120 ASP A C 1
ATOM 1031 O O . ASP A 1 120 ? 1.063 -3.741 -16.748 1.00 93.88 120 ASP A O 1
ATOM 1035 N N . PHE A 1 121 ? 2.120 -5.636 -16.217 1.00 94.06 121 PHE A N 1
ATOM 1036 C CA . PHE A 1 121 ? 3.405 -4.959 -16.020 1.00 94.06 121 PHE A CA 1
ATOM 1037 C C . PHE A 1 121 ? 3.906 -4.296 -17.309 1.00 94.06 121 PHE A C 1
ATOM 1039 O O . PHE A 1 121 ? 4.260 -3.120 -17.277 1.00 94.06 121 PHE A O 1
ATOM 1046 N N . ASN A 1 122 ? 3.887 -5.018 -18.433 1.00 94.56 122 ASN A N 1
ATOM 1047 C CA . ASN A 1 122 ? 4.468 -4.564 -19.701 1.00 94.56 122 ASN A CA 1
ATOM 1048 C C . ASN A 1 122 ? 3.678 -3.409 -20.328 1.00 94.56 122 ASN A C 1
ATOM 1050 O O . ASN A 1 122 ? 4.233 -2.603 -21.076 1.00 94.56 122 ASN A O 1
ATOM 1054 N N . ARG A 1 123 ? 2.390 -3.287 -19.997 1.00 95.44 123 ARG A N 1
ATOM 1055 C CA . ARG A 1 123 ? 1.569 -2.137 -20.377 1.00 95.44 123 ARG A CA 1
ATOM 1056 C C . ARG A 1 123 ? 2.077 -0.824 -19.778 1.00 95.44 123 ARG A C 1
ATOM 1058 O O . ARG A 1 123 ? 2.065 0.189 -20.466 1.00 95.44 123 ARG A O 1
ATOM 1065 N N . TYR A 1 124 ? 2.516 -0.833 -18.521 1.00 95.06 124 TYR A N 1
ATOM 1066 C CA . TYR A 1 124 ? 2.825 0.393 -17.770 1.00 95.06 124 TYR A CA 1
ATOM 1067 C C . TYR A 1 124 ? 4.319 0.619 -17.543 1.00 95.06 124 TYR A C 1
ATOM 1069 O O . TYR A 1 124 ? 4.752 1.759 -17.374 1.00 95.06 124 TYR A O 1
ATOM 1077 N N . PHE A 1 125 ? 5.111 -0.450 -17.532 1.00 95.06 125 PHE A N 1
ATOM 1078 C CA . PHE A 1 125 ? 6.504 -0.419 -17.110 1.00 95.06 125 PHE A CA 1
ATOM 1079 C C . PHE A 1 125 ? 7.410 -1.238 -18.023 1.00 95.06 125 PHE A C 1
ATOM 1081 O O . PHE A 1 125 ? 6.972 -2.128 -18.750 1.00 95.06 125 PHE A O 1
ATOM 1088 N N . MET A 1 126 ? 8.703 -0.948 -17.936 1.00 94.56 126 MET A N 1
ATOM 1089 C CA . MET A 1 126 ? 9.781 -1.742 -18.512 1.00 94.56 126 MET A CA 1
ATOM 1090 C C . MET A 1 126 ? 10.895 -1.921 -17.479 1.00 94.56 126 MET A C 1
ATOM 1092 O O . MET A 1 126 ? 11.012 -1.145 -16.531 1.00 94.56 126 MET A O 1
ATOM 1096 N N . MET A 1 127 ? 1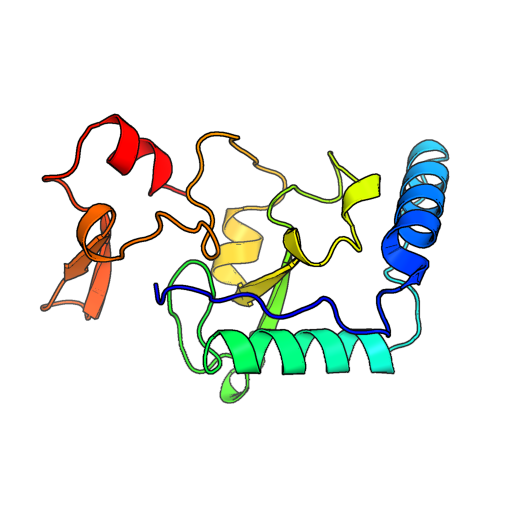1.723 -2.948 -17.664 1.00 90.81 127 MET A N 1
ATOM 1097 C CA . MET A 1 127 ? 12.936 -3.135 -16.874 1.00 90.81 127 MET A CA 1
ATOM 1098 C C 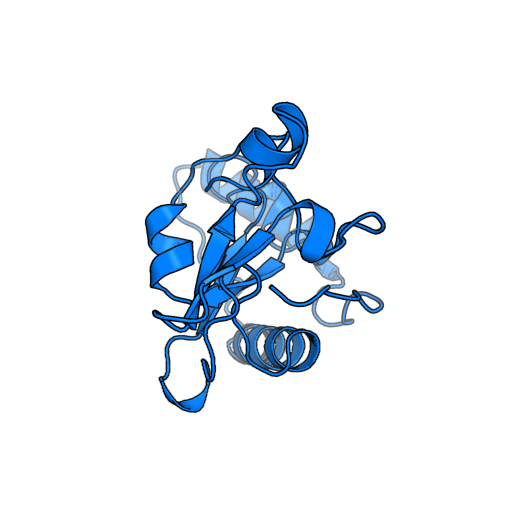. MET A 1 127 ? 14.126 -2.516 -17.605 1.00 90.81 127 MET A C 1
ATOM 1100 O O . MET A 1 127 ? 14.410 -2.868 -18.751 1.00 90.81 127 MET A O 1
ATOM 1104 N N . ASN A 1 128 ? 14.860 -1.639 -16.931 1.00 91.50 128 ASN A N 1
ATOM 1105 C CA . ASN A 1 128 ? 16.161 -1.199 -17.396 1.00 91.50 128 ASN A CA 1
ATOM 1106 C C . ASN A 1 128 ? 17.196 -2.280 -17.071 1.00 91.50 128 ASN A C 1
ATOM 1108 O O . ASN A 1 128 ? 17.631 -2.424 -15.933 1.00 91.50 128 ASN A O 1
ATOM 1112 N N . PHE A 1 129 ? 17.617 -3.040 -18.080 1.00 90.31 129 PHE A N 1
ATOM 1113 C CA . PHE A 1 129 ? 18.562 -4.148 -17.902 1.00 90.31 129 PHE A CA 1
ATOM 1114 C C . PHE A 1 129 ? 19.974 -3.717 -17.479 1.00 90.31 129 PHE A C 1
ATOM 1116 O O . PHE A 1 129 ? 20.737 -4.552 -17.004 1.00 90.31 129 PHE A O 1
ATOM 1123 N N . LYS A 1 130 ? 20.335 -2.433 -17.624 1.00 92.25 130 LYS A N 1
ATOM 1124 C CA . LYS A 1 130 ? 21.635 -1.918 -17.168 1.00 92.25 130 LYS A CA 1
ATOM 1125 C C . LYS A 1 130 ? 21.633 -1.626 -15.670 1.00 92.25 130 LYS A C 1
ATOM 1127 O O . LYS A 1 130 ? 22.629 -1.872 -15.002 1.00 92.25 130 LYS A O 1
ATOM 1132 N N . THR A 1 131 ? 20.534 -1.078 -15.153 1.00 89.94 131 THR A N 1
ATOM 1133 C CA . THR A 1 131 ? 20.429 -0.631 -13.752 1.00 89.94 131 THR A CA 1
ATOM 1134 C C . THR A 1 131 ? 19.624 -1.586 -12.871 1.00 89.94 131 THR A C 1
ATOM 1136 O O . THR A 1 131 ? 19.666 -1.471 -11.648 1.00 89.94 131 THR A O 1
ATOM 1139 N N . GLY A 1 132 ? 18.867 -2.508 -13.473 1.00 85.56 132 GLY A N 1
ATOM 1140 C CA . GLY A 1 132 ? 17.888 -3.353 -12.790 1.00 85.56 132 GLY A CA 1
ATOM 1141 C C . GLY A 1 132 ? 16.676 -2.580 -12.257 1.00 85.56 132 GLY A C 1
ATOM 1142 O O . GLY A 1 132 ? 15.961 -3.090 -11.396 1.00 85.56 132 GLY A O 1
ATOM 1143 N N . GLN A 1 133 ? 16.464 -1.339 -12.707 1.00 86.75 133 GLN A N 1
ATOM 1144 C CA . GLN A 1 133 ? 15.373 -0.486 -12.237 1.00 86.75 133 GLN A CA 1
ATOM 1145 C C . GLN A 1 133 ? 14.125 -0.637 -13.104 1.00 86.75 133 GLN A C 1
ATOM 1147 O O . GLN A 1 133 ? 14.199 -0.842 -14.313 1.00 86.75 133 GLN A O 1
ATOM 1152 N N . ILE A 1 134 ? 12.963 -0.493 -12.471 1.00 90.62 134 ILE A N 1
ATOM 1153 C CA . ILE A 1 134 ? 11.680 -0.420 -13.166 1.00 90.62 134 ILE A CA 1
ATOM 1154 C C . ILE A 1 134 ? 11.449 1.027 -13.592 1.00 90.62 134 ILE A C 1
ATOM 1156 O O . ILE A 1 134 ? 11.457 1.929 -12.756 1.00 90.62 134 ILE A O 1
ATOM 1160 N N . GLU A 1 135 ? 11.195 1.225 -14.878 1.00 92.88 135 GLU A N 1
ATOM 1161 C CA . GLU A 1 135 ? 10.936 2.523 -15.496 1.00 92.88 135 GLU A CA 1
ATOM 1162 C C . GLU A 1 135 ? 9.546 2.535 -16.139 1.00 92.88 135 GLU A C 1
ATOM 1164 O O . GLU A 1 135 ? 8.979 1.483 -16.446 1.00 92.88 135 GLU A O 1
ATOM 1169 N N . VAL A 1 136 ? 8.977 3.725 -16.339 1.00 94.31 136 VAL A N 1
ATOM 1170 C CA . VAL A 1 136 ? 7.708 3.882 -17.067 1.00 94.31 136 VAL A CA 1
ATOM 1171 C C . VAL A 1 136 ? 7.898 3.434 -18.517 1.00 94.31 136 VAL A C 1
ATOM 1173 O O . VAL A 1 136 ? 8.908 3.742 -19.151 1.00 94.31 136 VAL A O 1
ATOM 1176 N N . ASN A 1 137 ? 6.923 2.706 -19.061 1.00 95.38 137 ASN A N 1
ATOM 1177 C CA . ASN A 1 137 ? 6.948 2.320 -20.465 1.00 95.38 137 ASN A CA 1
ATOM 1178 C C . ASN A 1 137 ? 6.682 3.544 -21.358 1.00 95.38 137 ASN A C 1
ATOM 1180 O O . ASN A 1 137 ? 5.537 3.923 -21.590 1.00 95.38 137 ASN A O 1
ATOM 1184 N N . MET A 1 138 ? 7.745 4.122 -21.915 1.00 94.44 138 MET A N 1
ATOM 1185 C CA . MET A 1 138 ? 7.671 5.286 -22.810 1.00 94.44 138 MET A CA 1
ATOM 1186 C C . MET A 1 138 ? 6.927 5.018 -24.130 1.00 94.44 138 MET A C 1
ATOM 1188 O O . MET A 1 138 ? 6.613 5.956 -24.855 1.00 94.44 138 MET A O 1
ATOM 1192 N N . ARG A 1 139 ? 6.650 3.749 -24.461 1.00 95.38 139 ARG A N 1
ATOM 1193 C CA . ARG A 1 139 ? 5.853 3.352 -25.633 1.00 95.38 139 ARG A CA 1
ATOM 1194 C C . ARG A 1 139 ? 4.359 3.213 -25.322 1.00 95.38 139 ARG A C 1
ATOM 1196 O O . ARG A 1 139 ? 3.577 2.986 -26.241 1.00 95.38 139 ARG A O 1
ATOM 1203 N N . ALA A 1 140 ? 3.963 3.298 -24.051 1.00 95.31 140 ALA A N 1
ATOM 1204 C CA . ALA A 1 140 ? 2.561 3.260 -23.649 1.00 95.31 140 ALA A CA 1
ATOM 1205 C C . ALA A 1 140 ? 1.835 4.560 -24.034 1.00 95.31 140 ALA A C 1
ATOM 1207 O O . ALA A 1 140 ? 2.468 5.567 -24.359 1.00 95.31 140 ALA A O 1
ATOM 1208 N N . SER A 1 141 ? 0.501 4.561 -23.970 1.00 96.06 141 SER A N 1
ATOM 1209 C CA . SER A 1 141 ? -0.282 5.785 -24.173 1.00 96.06 141 SER A CA 1
ATOM 1210 C C . SER A 1 141 ? 0.077 6.847 -23.128 1.00 96.06 141 SER A C 1
ATOM 1212 O O . SER A 1 141 ? 0.495 6.516 -22.018 1.00 96.06 141 SER A O 1
ATOM 1214 N N . GLN A 1 142 ? -0.130 8.129 -23.450 1.00 94.62 142 GLN A N 1
ATOM 1215 C CA . GLN A 1 142 ? 0.086 9.216 -22.487 1.00 94.62 142 GLN A CA 1
ATOM 1216 C C . GLN A 1 142 ? -0.715 8.992 -21.197 1.00 94.62 142 GLN A C 1
ATOM 1218 O O . GLN A 1 142 ? -0.203 9.207 -20.102 1.00 94.62 142 GLN A O 1
ATOM 1223 N N . GLU A 1 143 ? -1.948 8.494 -21.319 1.00 93.88 143 GLU A N 1
ATOM 1224 C CA . GLU A 1 143 ? -2.765 8.144 -20.162 1.00 93.88 143 GLU A CA 1
ATOM 1225 C C . GLU A 1 143 ? -2.093 7.064 -19.306 1.00 93.88 143 GLU A C 1
ATOM 1227 O O . GLU A 1 143 ? -1.957 7.242 -18.100 1.00 93.88 143 GLU A O 1
ATOM 1232 N N . ASP A 1 144 ? -1.628 5.959 -19.890 1.00 94.69 144 ASP A N 1
ATOM 1233 C CA . ASP A 1 144 ? -0.996 4.890 -19.114 1.00 94.69 144 ASP A CA 1
ATOM 1234 C C . ASP A 1 144 ? 0.336 5.344 -18.486 1.00 94.69 144 ASP A C 1
ATOM 1236 O O . ASP A 1 144 ? 0.624 4.976 -17.344 1.00 94.69 144 ASP A O 1
ATOM 1240 N N . GLN A 1 145 ? 1.094 6.217 -19.159 1.00 94.06 145 GLN A N 1
ATOM 1241 C CA . GLN A 1 145 ? 2.283 6.856 -18.585 1.00 94.06 145 GLN A CA 1
ATOM 1242 C C . GLN A 1 145 ? 1.923 7.732 -17.372 1.00 94.06 145 GLN A C 1
ATOM 1244 O O . GLN A 1 145 ? 2.521 7.577 -16.307 1.00 94.06 145 GLN A O 1
ATOM 1249 N N . GLU A 1 146 ? 0.898 8.587 -17.478 1.00 92.56 146 GLU A N 1
ATOM 1250 C CA . GLU A 1 146 ? 0.399 9.409 -16.361 1.00 92.56 146 GLU A CA 1
ATOM 1251 C C . GLU A 1 146 ? -0.040 8.554 -15.165 1.00 92.56 146 GLU A C 1
ATOM 1253 O O . GLU A 1 146 ? 0.167 8.926 -14.009 1.00 92.56 146 GLU A O 1
ATOM 1258 N N . ARG A 1 147 ? -0.655 7.395 -15.426 1.00 92.69 147 ARG A N 1
ATOM 1259 C CA . ARG A 1 147 ? -1.103 6.469 -14.376 1.00 92.69 147 ARG A CA 1
ATOM 1260 C C . ARG A 1 147 ? 0.063 5.766 -13.675 1.00 92.69 147 ARG A C 1
ATOM 1262 O O . ARG A 1 147 ? -0.094 5.396 -12.508 1.00 92.69 147 ARG A O 1
ATOM 1269 N N . ALA A 1 148 ? 1.178 5.553 -14.374 1.00 90.62 148 ALA A N 1
ATOM 1270 C CA . ALA A 1 148 ? 2.361 4.835 -13.898 1.00 90.62 148 ALA A CA 1
ATOM 1271 C C . ALA A 1 148 ? 3.312 5.697 -13.045 1.00 90.62 148 ALA A C 1
ATOM 1273 O O . ALA A 1 148 ? 4.109 5.147 -12.281 1.00 90.62 148 ALA A O 1
ATOM 1274 N N . ILE A 1 149 ? 3.218 7.025 -13.146 1.00 83.56 149 ILE A N 1
ATOM 1275 C CA . ILE A 1 149 ? 4.042 7.968 -12.380 1.00 83.56 149 ILE A CA 1
ATOM 1276 C C . ILE A 1 149 ? 3.508 8.105 -10.943 1.00 83.56 149 ILE A C 1
ATOM 1278 O O . ILE A 1 149 ? 2.300 8.050 -10.688 1.00 83.56 149 ILE A O 1
ATOM 1282 N N . TYR A 1 150 ? 4.441 8.231 -9.995 1.00 64.19 150 TYR A N 1
ATOM 1283 C CA . TYR A 1 150 ? 4.169 8.406 -8.567 1.00 64.19 150 TYR A CA 1
ATOM 1284 C C . TYR A 1 150 ? 3.816 9.855 -8.228 1.00 64.19 150 TYR A C 1
ATOM 1286 O O . TYR A 1 150 ? 4.573 10.747 -8.663 1.00 64.19 150 TYR A O 1
#

Secondary structure (DSSP, 8-state):
-------SPPGGGTTHHHHHHHHHHHHHTT--PPSPS-HHHHHHHHHHHHHHTTT--TTT----STTTT-EEEEESS-TTT-GGGTT-GGGEEEEEHHHHHHHTT---TTSPPTT-TT--HHHHEEEETTTTEEEE-TTS-HHHHHHH--

Radius of gyration: 16.12 Å; chains: 1; bounding box: 39×30×45 Å

Foldseek 3Di:
DAQQADDPDDPVLVCLQVQLVVQVVCVVVVHDDDDDPPVVVVVVLQVVLCVRLVCAALQWRDDNCVVVVQWDWAFLQACNVRSSCPSPPLRTHTHGPVVRVVCPNDHDPLADRSHDPPDDQQQFWDADPVVRGIDGDPPHDPSSPVNSDD

Sequence (150 aa):
MMKLTRPKRPGYLDNYKKWGREYHEKRQQGLKPKWHKKIRQWEQLKRDLAKLTLDHCSFCDSYPLVAKNKQTVEHFKPRSQYPKLTYVWHNLFLSCETCQKAKGDHFNKKRLKPDAIEYDFNRYFMMNFKTGQIEVNMRASQEDQERAIY

pLDDT: mean 90.85, std 7.64, range [53.72, 97.0]